Protein AF-A0A7S1LQF3-F1 (afdb_monomer_lite)

Secondary structure (DSSP, 8-state):
-BTTB---TTSPPGGGSHHHHHH-----S-HHHHHHHHHHHHHHHHTSSSPPPPP-EEE---SSHHHHHHHHHHHGGGSPTT-EEEE--TTHHHHHTS-SHHHHHHHHHTTSSEEEEEEETTTTEEEEEE---

Sequence (133 aa):
NHPLCPVCHDCAKAHETQLWRRHVVFFQGNSLRLAAGVARLVAELAAGPGPPGPVLVTLDAQHSFDATLLELHLYAPLASLGSYVVVQDARLDALYGRAGPLAAGARLLEDGRWLLEAEAGAPRHLYLRRLAE

InterPro domains:
  IPR007072 Rhamnosyl O-methyltransferase [PF04989] (16-94)
  IPR029063 S-adenosyl-L-methionine-dependent methyltransferase superfamily [G3DSA:3.40.50.150] (5-99)

pLDDT: mean 89.64, std 11.34, range [48.88, 97.94]

Structure (mmCIF, N/CA/C/O backbone):
data_AF-A0A7S1LQF3-F1
#
_entry.id   AF-A0A7S1LQF3-F1
#
loop_
_atom_site.group_PDB
_atom_site.id
_atom_site.type_symbol
_atom_site.label_atom_id
_atom_site.label_alt_id
_atom_site.label_comp_id
_atom_site.label_asym_id
_atom_site.label_entity_id
_atom_site.label_seq_id
_atom_site.pdbx_PDB_ins_code
_atom_site.Cartn_x
_atom_site.Cartn_y
_atom_site.Cartn_z
_atom_site.occupancy
_atom_site.B_iso_or_equiv
_atom_site.auth_seq_id
_atom_site.auth_comp_id
_atom_site.auth_asym_id
_atom_site.auth_atom_id
_atom_site.pdbx_PDB_model_num
ATOM 1 N N . ASN A 1 1 ? 9.452 -23.112 -11.842 1.00 48.91 1 ASN A N 1
ATOM 2 C CA . ASN A 1 1 ? 10.079 -23.891 -10.752 1.00 48.91 1 ASN A CA 1
ATOM 3 C C . ASN A 1 1 ? 11.278 -23.134 -10.221 1.00 48.91 1 ASN A C 1
ATOM 5 O O . ASN A 1 1 ? 12.268 -23.027 -10.931 1.00 48.91 1 ASN A O 1
ATOM 9 N N . HIS A 1 2 ? 11.157 -22.545 -9.031 1.00 48.88 2 HIS A N 1
ATOM 10 C CA . HIS A 1 2 ? 12.258 -21.839 -8.377 1.00 48.88 2 HIS A CA 1
ATOM 11 C C . HIS A 1 2 ? 13.147 -22.871 -7.655 1.00 48.88 2 HIS A C 1
ATOM 13 O O . HIS A 1 2 ? 12.603 -23.742 -6.980 1.00 48.88 2 HIS A O 1
ATOM 19 N N . PRO A 1 3 ? 14.484 -22.811 -7.754 1.00 57.06 3 PRO A N 1
ATOM 20 C CA . PRO A 1 3 ? 15.370 -23.827 -7.168 1.00 57.06 3 PRO A CA 1
ATOM 21 C C . PRO A 1 3 ? 15.325 -23.890 -5.630 1.00 57.06 3 PRO A C 1
ATOM 23 O O . PRO A 1 3 ? 15.672 -24.911 -5.052 1.00 57.06 3 PRO A O 1
ATOM 26 N N . LEU A 1 4 ? 14.864 -22.823 -4.967 1.00 61.91 4 LEU A N 1
ATOM 27 C CA . LEU A 1 4 ? 14.730 -22.747 -3.500 1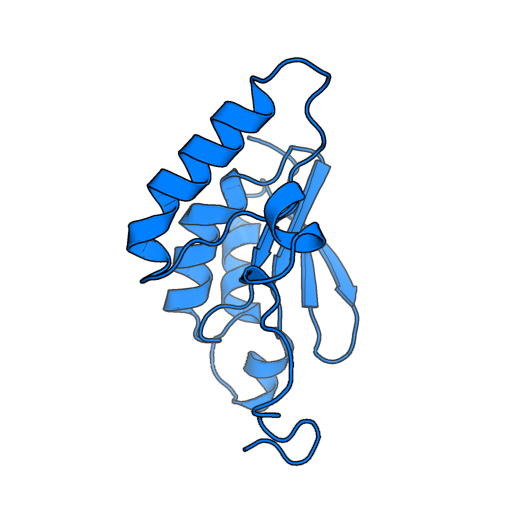.00 61.91 4 LEU A CA 1
ATOM 28 C C . LEU A 1 4 ? 13.392 -23.279 -2.960 1.00 61.91 4 LEU A C 1
ATOM 30 O O . LEU A 1 4 ? 13.262 -23.513 -1.765 1.00 61.91 4 LEU A O 1
ATOM 34 N N . CYS A 1 5 ? 12.395 -23.448 -3.827 1.00 57.69 5 CYS A N 1
ATOM 35 C CA . CYS A 1 5 ? 11.097 -24.009 -3.477 1.00 57.69 5 CYS A CA 1
ATOM 36 C C . CYS A 1 5 ? 10.524 -24.633 -4.755 1.00 57.69 5 CYS A C 1
ATOM 38 O O . CYS A 1 5 ? 9.896 -23.925 -5.557 1.00 57.69 5 CYS A O 1
ATOM 40 N N . PRO A 1 6 ? 10.794 -25.926 -5.027 1.00 62.16 6 PRO A N 1
ATOM 41 C CA . PRO A 1 6 ? 10.067 -26.614 -6.080 1.00 62.16 6 PRO A CA 1
ATOM 42 C C . PRO A 1 6 ? 8.580 -26.483 -5.751 1.00 62.16 6 PRO A C 1
ATOM 44 O O . PRO A 1 6 ? 8.207 -26.544 -4.580 1.00 62.16 6 PRO A O 1
ATOM 47 N N . VAL A 1 7 ? 7.737 -26.257 -6.764 1.00 62.25 7 VAL A N 1
ATOM 48 C CA . VAL A 1 7 ? 6.283 -26.300 -6.578 1.00 62.25 7 VAL A CA 1
ATOM 49 C C . VAL A 1 7 ? 5.976 -27.698 -6.059 1.00 62.25 7 VAL A C 1
ATOM 51 O O . VAL A 1 7 ? 5.963 -28.663 -6.819 1.00 62.25 7 VAL A O 1
ATOM 54 N N . CYS A 1 8 ? 5.856 -27.819 -4.744 1.00 64.50 8 CYS A N 1
ATOM 55 C CA . CYS A 1 8 ? 5.574 -29.078 -4.106 1.00 64.50 8 CYS A CA 1
ATOM 56 C C . CYS A 1 8 ? 4.105 -29.335 -4.392 1.00 64.50 8 CYS A C 1
ATOM 58 O O . CYS A 1 8 ? 3.237 -28.638 -3.868 1.00 64.50 8 CYS A O 1
ATOM 60 N N . HIS A 1 9 ? 3.845 -30.297 -5.271 1.00 67.31 9 HIS A N 1
ATOM 61 C CA . HIS A 1 9 ? 2.503 -30.803 -5.538 1.00 67.31 9 HIS A CA 1
ATOM 62 C C . HIS A 1 9 ? 1.757 -31.135 -4.229 1.00 67.31 9 HIS A C 1
ATOM 64 O O . HIS A 1 9 ? 0.546 -30.955 -4.149 1.00 67.31 9 HIS A O 1
ATOM 70 N N . ASP A 1 10 ? 2.502 -31.532 -3.193 1.00 69.19 10 ASP A N 1
ATOM 71 C CA . ASP A 1 10 ? 1.978 -31.984 -1.905 1.00 69.19 10 ASP A CA 1
ATOM 72 C C . ASP A 1 10 ? 1.917 -30.879 -0.833 1.00 69.19 10 ASP A C 1
ATOM 74 O O . ASP A 1 10 ? 1.466 -31.125 0.287 1.00 69.19 10 ASP A O 1
ATOM 78 N N . CYS A 1 11 ? 2.352 -29.649 -1.132 1.00 75.50 11 CYS A N 1
ATOM 79 C CA . CYS A 1 11 ? 2.184 -28.542 -0.194 1.00 75.50 11 CYS A CA 1
ATOM 80 C C . CYS A 1 11 ? 0.715 -28.114 -0.154 1.00 75.50 11 CYS A C 1
ATOM 82 O O . CYS A 1 11 ? 0.152 -27.687 -1.163 1.00 75.50 11 CYS A O 1
ATOM 84 N N . ALA A 1 12 ? 0.117 -28.138 1.039 1.00 80.31 12 ALA A N 1
ATOM 85 C CA . ALA A 1 12 ? -1.184 -27.523 1.260 1.00 80.31 12 ALA A CA 1
ATOM 86 C C . ALA A 1 12 ? -1.109 -26.029 0.919 1.00 80.31 12 ALA A C 1
ATOM 88 O O . ALA A 1 12 ? -0.255 -25.303 1.443 1.00 80.31 12 ALA A O 1
ATOM 89 N N . LYS A 1 13 ? -2.003 -25.543 0.052 1.00 82.12 13 LYS A N 1
ATOM 90 C CA . LYS A 1 13 ? -2.038 -24.112 -0.256 1.00 82.12 13 LYS A CA 1
ATOM 91 C C . LYS A 1 13 ? -2.543 -23.370 0.973 1.00 82.12 13 LYS A C 1
ATOM 93 O O . LYS A 1 13 ? -3.491 -23.809 1.619 1.00 82.12 13 LYS A O 1
ATOM 98 N N . ALA A 1 14 ? -1.962 -22.211 1.271 1.00 84.25 14 ALA A N 1
ATOM 99 C CA . ALA A 1 14 ? -2.326 -21.411 2.443 1.00 84.25 14 ALA A CA 1
ATOM 100 C C . ALA A 1 14 ? -3.855 -21.254 2.601 1.00 84.25 14 ALA A C 1
ATOM 102 O O . ALA A 1 14 ? -4.407 -21.612 3.640 1.00 84.25 14 ALA A O 1
ATOM 103 N N . HIS A 1 15 ? -4.555 -20.854 1.532 1.00 82.31 15 HIS A N 1
ATOM 104 C CA . HIS A 1 15 ? -6.014 -20.658 1.501 1.00 82.31 15 HIS A CA 1
ATOM 105 C C . HIS A 1 15 ? -6.860 -21.938 1.681 1.00 82.31 15 HIS A C 1
ATOM 107 O O . HIS A 1 15 ? -8.068 -21.869 1.931 1.00 82.31 15 HIS A O 1
ATOM 113 N N . GLU A 1 16 ? -6.256 -23.118 1.553 1.00 84.62 16 GLU A N 1
ATOM 114 C CA . GLU A 1 16 ? -6.916 -24.408 1.776 1.00 84.62 16 GLU A CA 1
ATOM 115 C C . GLU A 1 16 ? -6.897 -24.808 3.261 1.00 84.62 16 GLU A C 1
ATOM 117 O O . GLU A 1 16 ? -7.710 -25.626 3.687 1.00 84.62 16 GLU A O 1
ATOM 122 N N . THR A 1 17 ? -6.037 -24.190 4.078 1.00 87.69 17 THR A N 1
ATOM 123 C CA . THR A 1 17 ? -5.886 -24.528 5.500 1.00 87.69 17 THR A CA 1
ATOM 124 C C . THR A 1 17 ? -6.906 -23.814 6.395 1.00 87.69 17 THR A C 1
ATOM 126 O O . THR A 1 17 ? -7.282 -22.662 6.168 1.00 87.69 17 THR A O 1
ATOM 129 N N . GLN A 1 18 ? -7.334 -24.479 7.474 1.00 90.00 18 GLN A N 1
ATOM 130 C CA . GLN A 1 18 ? -8.297 -23.904 8.422 1.00 90.00 18 GLN A CA 1
ATOM 131 C C . GLN A 1 18 ? -7.742 -22.672 9.151 1.00 90.00 18 GLN A C 1
ATOM 133 O O . GLN A 1 18 ? -8.492 -21.732 9.401 1.00 90.00 18 GLN A O 1
ATOM 138 N N . LEU A 1 19 ? -6.446 -22.670 9.481 1.00 89.25 19 LEU A N 1
ATOM 139 C CA . LEU A 1 19 ? -5.806 -21.557 10.184 1.00 89.25 19 LEU A CA 1
ATOM 140 C C . LEU A 1 19 ? -5.895 -20.263 9.365 1.00 89.25 19 LEU A C 1
ATOM 142 O O . LEU A 1 19 ? -6.343 -19.243 9.878 1.00 89.25 19 LEU A O 1
ATOM 146 N N . TRP A 1 20 ? -5.549 -20.318 8.079 1.00 90.38 20 TRP A N 1
ATOM 147 C CA . TRP A 1 20 ? -5.621 -19.153 7.200 1.00 90.38 20 TRP A CA 1
ATOM 148 C C . TRP A 1 20 ? -7.056 -18.692 6.970 1.00 90.38 20 TRP A C 1
ATOM 150 O O . TRP A 1 20 ? -7.326 -17.504 7.075 1.00 90.38 20 TRP A O 1
ATOM 160 N N . ARG A 1 21 ? -8.002 -19.613 6.748 1.00 88.81 21 ARG A N 1
ATOM 161 C CA . ARG A 1 21 ? -9.420 -19.259 6.542 1.00 88.81 21 ARG A CA 1
ATOM 162 C C . ARG A 1 21 ? -10.050 -18.507 7.717 1.00 88.81 21 ARG A C 1
ATOM 164 O O . ARG A 1 21 ? -11.042 -17.818 7.518 1.00 88.81 21 ARG A O 1
ATOM 171 N N . ARG A 1 22 ? -9.507 -18.647 8.932 1.00 90.19 22 ARG A N 1
ATOM 172 C CA . ARG A 1 22 ? -9.982 -17.917 10.119 1.00 90.19 22 ARG A CA 1
ATOM 173 C C . ARG A 1 22 ? -9.485 -16.474 10.189 1.00 90.19 22 ARG A C 1
ATOM 175 O O . ARG A 1 22 ? -10.135 -15.664 10.838 1.00 90.19 22 ARG A O 1
ATOM 182 N N . HIS A 1 23 ? -8.346 -16.165 9.571 1.00 90.00 23 HIS A N 1
ATOM 183 C CA . HIS A 1 23 ? -7.638 -14.898 9.792 1.00 90.00 23 HIS A CA 1
ATOM 184 C C . HIS A 1 23 ? -7.304 -14.130 8.509 1.00 90.00 23 HIS A C 1
ATOM 186 O O . HIS A 1 23 ? -6.879 -12.983 8.589 1.00 90.00 23 HIS A O 1
ATOM 192 N N . VAL A 1 24 ? -7.477 -14.740 7.335 1.00 92.69 24 VAL A N 1
ATOM 193 C CA . VAL A 1 24 ? -7.043 -14.182 6.053 1.00 92.69 24 VAL A CA 1
ATOM 194 C C . VAL A 1 24 ? -8.159 -14.283 5.024 1.00 92.69 24 VAL A C 1
ATOM 196 O O . VAL A 1 24 ? -8.707 -15.357 4.772 1.00 92.69 24 VAL A O 1
ATOM 199 N N . VAL A 1 25 ? -8.448 -13.150 4.388 1.00 92.06 25 VAL A N 1
ATOM 200 C CA . VAL A 1 25 ? -9.340 -13.053 3.233 1.00 92.06 25 VAL A CA 1
ATOM 201 C C . VAL A 1 25 ? -8.491 -12.880 1.980 1.00 92.06 25 VAL A C 1
ATOM 203 O O . VAL A 1 25 ? -7.637 -11.999 1.914 1.00 92.06 25 VAL A O 1
ATOM 206 N N . PHE A 1 26 ? -8.728 -13.728 0.982 1.00 92.50 26 PHE A N 1
ATOM 207 C CA . PHE A 1 26 ? -8.036 -13.667 -0.301 1.00 92.50 26 PHE A CA 1
ATOM 208 C C . PHE A 1 26 ? -8.897 -12.931 -1.325 1.00 92.50 26 PHE A C 1
ATOM 210 O O . PHE A 1 26 ? -10.055 -13.287 -1.538 1.00 92.50 26 PHE A O 1
ATOM 217 N N . PHE A 1 27 ? -8.304 -11.955 -2.008 1.00 93.19 27 PHE A N 1
ATOM 218 C CA . PHE A 1 27 ? -8.890 -11.315 -3.181 1.00 93.19 27 PHE A CA 1
ATOM 219 C C . PHE A 1 27 ? -8.132 -11.790 -4.420 1.00 93.19 27 PHE A C 1
ATOM 221 O O . PHE A 1 27 ? -6.930 -11.564 -4.536 1.00 93.19 27 PHE A O 1
ATOM 228 N N . GLN A 1 28 ? -8.816 -12.473 -5.338 1.00 92.56 28 GLN A N 1
ATOM 229 C CA . GLN A 1 28 ? -8.198 -13.023 -6.545 1.00 92.56 28 GLN A CA 1
ATOM 230 C C . GLN A 1 28 ? -8.645 -12.241 -7.778 1.00 92.56 28 GLN A C 1
ATOM 232 O O . GLN A 1 28 ? -9.832 -12.185 -8.095 1.00 92.56 28 GLN A O 1
ATOM 237 N N . GLY A 1 29 ? -7.688 -11.648 -8.491 1.00 93.25 29 GLY A N 1
ATOM 238 C CA . GLY A 1 29 ? -7.960 -10.871 -9.696 1.00 93.25 29 GLY A CA 1
ATOM 239 C C . GLY A 1 29 ? -7.009 -9.693 -9.865 1.00 93.25 29 GLY A C 1
ATOM 240 O O . GLY A 1 29 ? -5.942 -9.636 -9.262 1.00 93.25 29 GLY A O 1
ATOM 241 N N . ASN A 1 30 ? -7.406 -8.747 -10.713 1.00 94.00 30 ASN A N 1
ATOM 242 C CA . ASN A 1 30 ? -6.650 -7.521 -10.931 1.00 94.00 30 ASN A CA 1
ATOM 243 C C . ASN A 1 30 ? -6.824 -6.574 -9.732 1.00 94.00 30 ASN A C 1
ATOM 245 O O . ASN A 1 30 ? -7.947 -6.170 -9.433 1.00 94.00 30 ASN A O 1
ATOM 249 N N . SER A 1 31 ? -5.711 -6.199 -9.103 1.00 94.38 31 SER A N 1
ATOM 250 C CA . SER A 1 31 ? -5.659 -5.337 -7.916 1.00 94.38 31 SER A CA 1
ATOM 251 C C . SER A 1 31 ? -6.500 -4.059 -8.059 1.00 94.38 31 SER A C 1
ATOM 253 O O . SER A 1 31 ? -7.317 -3.748 -7.198 1.00 94.38 31 SER A O 1
ATOM 255 N N . LEU A 1 32 ? -6.440 -3.382 -9.208 1.00 93.81 32 LEU A N 1
ATOM 256 C CA . LEU A 1 32 ? -7.182 -2.137 -9.442 1.00 93.81 32 LEU A CA 1
ATOM 257 C C . LEU A 1 32 ? -8.700 -2.334 -9.401 1.00 93.81 32 LEU A C 1
ATOM 259 O O . LEU A 1 32 ? -9.433 -1.490 -8.894 1.00 93.81 32 LEU A O 1
ATOM 263 N N . ARG A 1 33 ? -9.183 -3.467 -9.922 1.00 96.38 33 ARG A N 1
ATOM 264 C CA . ARG A 1 33 ? -10.615 -3.812 -9.905 1.00 96.38 33 ARG A CA 1
ATOM 265 C C . ARG A 1 33 ? -11.087 -4.288 -8.534 1.00 96.38 33 ARG A C 1
ATOM 267 O O . ARG A 1 33 ? -12.286 -4.278 -8.271 1.00 96.38 33 ARG A O 1
ATOM 274 N N . LEU A 1 34 ? -10.161 -4.722 -7.682 1.00 96.81 34 LEU A N 1
ATOM 275 C CA . LEU A 1 34 ? -10.445 -5.241 -6.348 1.00 96.81 34 LEU A CA 1
ATOM 276 C C . LEU A 1 34 ? -10.394 -4.155 -5.271 1.00 96.81 34 LEU A C 1
ATOM 278 O O . LEU A 1 34 ? -11.048 -4.317 -4.243 1.00 96.81 34 LEU A O 1
ATOM 282 N N . ALA A 1 35 ? -9.691 -3.045 -5.514 1.00 96.75 35 ALA A N 1
ATOM 283 C CA . ALA A 1 35 ? -9.437 -1.994 -4.530 1.00 96.75 35 ALA A CA 1
ATOM 284 C C . ALA A 1 35 ? -10.693 -1.510 -3.788 1.00 96.75 35 ALA A C 1
ATOM 286 O O . ALA A 1 35 ? -10.693 -1.443 -2.562 1.00 96.75 35 ALA A O 1
ATOM 287 N N . ALA A 1 36 ? -11.796 -1.255 -4.500 1.00 97.06 36 ALA A N 1
ATOM 288 C CA . ALA A 1 36 ? -13.051 -0.832 -3.872 1.00 97.06 36 ALA A CA 1
ATOM 289 C C . ALA A 1 36 ? -13.639 -1.904 -2.932 1.00 97.06 36 ALA A C 1
ATOM 291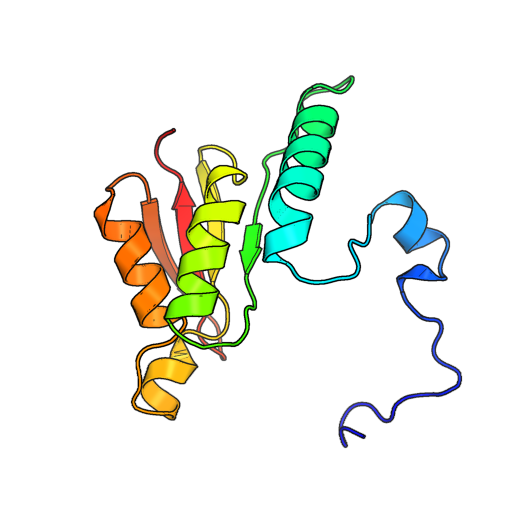 O O . ALA A 1 36 ? -14.157 -1.587 -1.862 1.00 97.06 36 ALA A O 1
ATOM 292 N N . GLY A 1 37 ? -13.539 -3.181 -3.312 1.00 97.69 37 GLY A N 1
ATOM 293 C CA . GLY A 1 37 ? -13.981 -4.302 -2.483 1.00 97.69 37 GLY A CA 1
ATOM 294 C C . GLY A 1 37 ? -13.111 -4.488 -1.239 1.00 97.69 37 GLY A C 1
ATOM 295 O O . GLY A 1 37 ? -13.645 -4.730 -0.158 1.00 97.69 37 GLY A O 1
ATOM 296 N N . VAL A 1 38 ? -11.793 -4.319 -1.382 1.00 97.12 38 VAL A N 1
ATOM 297 C CA . VAL A 1 38 ? -10.838 -4.344 -0.263 1.00 97.12 38 VAL A CA 1
ATOM 298 C C . VAL A 1 38 ? -11.124 -3.198 0.706 1.00 97.12 38 VAL A C 1
ATOM 300 O O . VAL A 1 38 ? -11.285 -3.440 1.898 1.00 97.12 38 VAL A O 1
ATOM 303 N N . ALA A 1 39 ? -11.260 -1.969 0.199 1.00 96.75 39 ALA A N 1
ATOM 304 C CA . ALA A 1 39 ? -11.551 -0.787 1.007 1.00 96.75 39 ALA A CA 1
ATOM 305 C C . ALA A 1 39 ? -12.851 -0.943 1.807 1.00 96.75 39 ALA A C 1
ATOM 307 O O . ALA A 1 39 ? -12.880 -0.654 3.003 1.00 96.75 39 ALA A O 1
ATOM 308 N N . ARG A 1 40 ? -13.908 -1.466 1.169 1.00 96.94 40 ARG A N 1
ATOM 309 C CA . ARG A 1 40 ? -15.179 -1.749 1.842 1.00 96.94 40 ARG A CA 1
ATOM 310 C C . ARG A 1 40 ? -15.007 -2.762 2.974 1.00 96.94 40 ARG A C 1
ATOM 312 O O . ARG A 1 40 ? -15.476 -2.498 4.073 1.00 96.94 40 ARG A O 1
ATOM 319 N N . LEU A 1 41 ? -14.316 -3.880 2.732 1.00 94.88 41 LEU A N 1
ATOM 320 C CA . LEU A 1 41 ? -14.093 -4.890 3.771 1.00 94.88 41 LEU A CA 1
ATOM 321 C C . LEU A 1 41 ? -13.286 -4.322 4.947 1.00 94.88 41 LEU A C 1
ATOM 323 O O . LEU A 1 41 ? -13.627 -4.571 6.098 1.00 94.88 41 LEU A O 1
ATOM 327 N N . VAL A 1 42 ? -12.233 -3.548 4.673 1.00 94.25 42 VAL A N 1
ATOM 328 C CA . VAL A 1 42 ? -11.432 -2.904 5.726 1.00 94.25 42 VAL A CA 1
ATOM 329 C C . VAL A 1 42 ? -12.296 -1.955 6.560 1.00 94.25 42 VAL A C 1
ATOM 331 O O . VAL A 1 42 ? -12.222 -1.993 7.786 1.00 94.25 42 VAL A O 1
ATOM 334 N N . ALA A 1 43 ? -13.156 -1.157 5.921 1.00 92.75 43 ALA A N 1
ATOM 335 C CA . ALA A 1 43 ? -14.081 -0.267 6.619 1.00 92.75 43 ALA A CA 1
ATOM 336 C C . ALA A 1 43 ? -15.114 -1.033 7.466 1.00 92.75 43 ALA A C 1
ATOM 338 O O . ALA A 1 43 ? -15.357 -0.665 8.613 1.00 92.75 43 ALA A O 1
ATOM 339 N N . GLU A 1 44 ? -15.688 -2.118 6.938 1.00 93.12 44 GLU A N 1
ATOM 340 C CA . GLU A 1 44 ? -16.617 -2.990 7.673 1.00 93.12 44 GLU A CA 1
ATOM 341 C C . GLU A 1 44 ? -15.950 -3.616 8.906 1.00 93.12 44 GLU A C 1
ATOM 343 O O . GLU A 1 44 ? -16.534 -3.620 9.989 1.00 93.12 44 GLU A O 1
ATOM 348 N N . LEU A 1 45 ? -14.709 -4.098 8.768 1.00 90.38 45 LEU A N 1
ATOM 349 C CA . LEU A 1 45 ? -13.938 -4.658 9.880 1.00 90.38 45 LEU A CA 1
ATOM 350 C C . LEU A 1 45 ? -13.587 -3.595 10.927 1.00 90.38 45 LEU A C 1
ATOM 352 O O . LEU A 1 45 ? -13.657 -3.876 12.122 1.00 90.38 45 LEU A O 1
ATOM 356 N N . ALA A 1 46 ? -13.256 -2.374 10.498 1.00 88.50 46 ALA A N 1
ATOM 357 C CA . ALA A 1 46 ? -12.983 -1.258 11.399 1.00 88.50 46 ALA A CA 1
ATOM 358 C C . ALA A 1 46 ? -14.237 -0.769 12.153 1.00 88.50 46 ALA A C 1
ATOM 360 O O . ALA A 1 46 ? -14.120 -0.249 13.260 1.00 88.50 46 ALA A O 1
ATOM 361 N N . ALA A 1 47 ? -15.429 -0.948 11.575 1.00 88.56 47 ALA A N 1
ATOM 362 C CA . ALA A 1 47 ? -16.714 -0.619 12.196 1.00 88.56 47 ALA A CA 1
ATOM 363 C C . ALA A 1 47 ? -17.308 -1.764 13.044 1.00 88.56 47 ALA A C 1
ATOM 365 O O . ALA A 1 47 ? -18.368 -1.597 13.652 1.00 88.56 47 ALA A O 1
ATOM 366 N N . GLY A 1 48 ? -16.666 -2.936 13.053 1.00 86.69 48 GLY A N 1
ATOM 367 C CA . GLY A 1 48 ? -17.133 -4.120 13.767 1.00 86.69 48 GLY A CA 1
ATOM 368 C C . GLY A 1 48 ? -17.090 -3.987 15.299 1.00 86.69 48 GLY A C 1
ATOM 369 O O . GLY A 1 48 ? -16.543 -3.030 15.846 1.00 86.69 48 GLY A O 1
ATOM 370 N N . PRO A 1 49 ? -17.667 -4.958 16.029 1.00 78.69 49 PRO A N 1
ATOM 371 C CA . PRO A 1 49 ? -17.664 -4.951 17.486 1.00 78.69 49 PRO A CA 1
ATOM 372 C C . PRO A 1 49 ? -16.246 -5.151 18.044 1.00 78.69 49 PRO A C 1
ATOM 374 O O . PRO A 1 49 ? -15.640 -6.207 17.871 1.00 78.69 49 PRO A O 1
ATOM 377 N N . GLY A 1 50 ? -15.744 -4.140 18.753 1.00 79.38 50 GLY A N 1
ATOM 378 C CA . GLY A 1 50 ? -14.419 -4.117 19.376 1.00 79.38 50 GLY A CA 1
ATOM 379 C C . GLY A 1 50 ? -13.639 -2.852 19.004 1.00 79.38 50 GLY A C 1
ATOM 380 O O . GLY A 1 50 ? -14.054 -2.115 18.113 1.00 79.38 50 GLY A O 1
ATOM 381 N N . PRO A 1 51 ? -12.525 -2.549 19.688 1.00 72.00 51 PRO A N 1
ATOM 382 C CA . PRO A 1 51 ? -11.649 -1.470 19.256 1.00 72.00 51 PRO A CA 1
ATOM 383 C C . PRO A 1 51 ? -10.989 -1.863 17.922 1.00 72.00 51 PRO A C 1
ATOM 385 O O . PRO A 1 51 ? -10.370 -2.931 17.858 1.00 72.00 51 PRO A O 1
ATOM 388 N N . PRO A 1 52 ? -11.092 -1.042 16.862 1.00 79.00 52 PRO A N 1
ATOM 389 C CA . PRO A 1 52 ? -10.406 -1.333 15.613 1.00 79.00 52 PRO A CA 1
ATOM 390 C C . PRO A 1 52 ? -8.894 -1.330 15.843 1.00 79.00 52 PRO A C 1
ATOM 392 O O . PRO A 1 52 ? -8.333 -0.391 16.410 1.00 79.00 52 PRO A O 1
ATOM 395 N N . GLY A 1 53 ? -8.229 -2.400 15.408 1.00 85.44 53 GLY A N 1
ATOM 396 C CA . GLY A 1 53 ? -6.773 -2.424 15.333 1.00 85.44 53 GLY A CA 1
ATOM 397 C C . GLY A 1 53 ? -6.268 -1.483 14.232 1.00 85.44 53 GLY A C 1
ATOM 398 O O . GLY A 1 53 ? -7.000 -1.213 13.276 1.00 85.44 53 GLY A O 1
ATOM 399 N N . PRO A 1 54 ? -5.023 -0.986 14.329 1.00 93.06 54 PRO A N 1
ATOM 400 C CA . PRO A 1 54 ? -4.440 -0.181 13.266 1.00 93.06 54 PRO A CA 1
ATOM 401 C C . PRO A 1 54 ? -4.301 -1.005 11.980 1.00 93.06 54 PRO A C 1
ATOM 403 O O . PRO A 1 54 ? -3.917 -2.175 12.009 1.00 93.06 54 PRO A O 1
ATOM 406 N N . VAL A 1 55 ? -4.569 -0.374 10.841 1.00 95.88 55 VAL A N 1
ATOM 407 C CA . VAL A 1 55 ? -4.370 -0.962 9.516 1.00 95.88 55 VAL A CA 1
ATOM 408 C C . VAL A 1 55 ? -2.967 -0.623 9.035 1.00 95.88 55 VAL A C 1
ATOM 410 O O . VAL A 1 55 ? -2.593 0.550 8.970 1.00 95.88 55 VAL A O 1
ATOM 413 N N . LEU A 1 56 ? -2.192 -1.648 8.687 1.00 96.62 56 LEU A N 1
ATOM 414 C CA . LEU A 1 56 ? -0.925 -1.535 7.967 1.00 96.62 56 LEU A CA 1
ATOM 415 C C . LEU A 1 56 ? -1.118 -2.052 6.543 1.00 96.62 56 LEU A C 1
ATOM 417 O O . LEU A 1 56 ? -1.773 -3.072 6.333 1.00 96.62 56 LEU A O 1
ATOM 421 N N . VAL A 1 57 ? -0.513 -1.370 5.576 1.00 97.62 57 VAL A N 1
ATOM 422 C CA . VAL A 1 57 ? -0.523 -1.776 4.168 1.00 97.62 57 VAL A CA 1
ATOM 423 C C . VAL A 1 57 ? 0.890 -2.164 3.766 1.00 97.62 57 VAL A C 1
ATOM 425 O O . VAL A 1 57 ? 1.832 -1.421 4.010 1.00 97.62 57 VAL A O 1
ATOM 428 N N . THR A 1 58 ? 1.047 -3.320 3.131 1.00 97.00 58 THR A N 1
ATOM 429 C CA . THR A 1 58 ? 2.291 -3.719 2.463 1.00 97.00 58 THR A CA 1
ATOM 430 C C . THR A 1 58 ? 2.017 -3.840 0.973 1.00 97.00 58 THR A C 1
ATOM 432 O O . THR A 1 58 ? 1.010 -4.430 0.586 1.00 97.00 58 THR A O 1
ATOM 435 N N . LEU A 1 59 ? 2.890 -3.275 0.145 1.00 96.44 59 LEU A N 1
ATOM 436 C CA . LEU A 1 59 ? 2.668 -3.146 -1.289 1.00 96.44 59 LEU A CA 1
ATOM 437 C C . LEU A 1 59 ? 3.874 -3.683 -2.057 1.00 96.44 59 LEU A C 1
ATOM 439 O O . LEU A 1 59 ? 4.961 -3.105 -2.024 1.00 96.44 59 LEU A O 1
ATOM 443 N N . ASP A 1 60 ? 3.640 -4.801 -2.737 1.00 95.31 60 ASP A N 1
ATOM 444 C CA . ASP A 1 60 ? 4.591 -5.519 -3.587 1.00 95.31 60 ASP A CA 1
ATOM 445 C C . ASP A 1 60 ? 4.011 -5.621 -5.007 1.00 95.31 60 ASP A C 1
ATOM 447 O O . ASP A 1 60 ? 3.568 -6.670 -5.475 1.00 95.31 60 ASP A O 1
ATOM 451 N N . ALA A 1 61 ? 3.869 -4.454 -5.639 1.00 91.19 61 ALA A N 1
ATOM 452 C CA . ALA A 1 61 ? 3.258 -4.309 -6.958 1.00 91.19 61 ALA A CA 1
ATOM 453 C C . ALA A 1 61 ? 4.168 -4.862 -8.074 1.00 91.19 61 ALA A C 1
ATOM 455 O O . ALA A 1 61 ? 5.221 -5.437 -7.836 1.00 91.19 61 ALA A O 1
ATOM 456 N N . GLN A 1 62 ? 3.824 -4.598 -9.338 1.00 90.94 62 GLN A N 1
ATOM 457 C CA . GLN A 1 62 ? 4.586 -5.036 -10.523 1.00 90.94 62 GLN A CA 1
ATOM 458 C C . GLN A 1 62 ? 5.984 -4.379 -10.688 1.00 90.94 62 GLN A C 1
ATOM 460 O O . GLN A 1 62 ? 6.553 -4.390 -11.780 1.00 90.94 62 GLN A O 1
ATOM 465 N N . HIS A 1 63 ? 6.518 -3.738 -9.642 1.00 93.44 63 HIS A N 1
ATOM 466 C CA . HIS A 1 63 ? 7.819 -3.047 -9.607 1.00 93.44 63 HIS A CA 1
ATOM 467 C C . HIS A 1 63 ? 8.057 -2.028 -10.735 1.00 93.44 63 HIS A C 1
ATOM 469 O O . HIS A 1 63 ? 9.194 -1.730 -11.104 1.00 93.44 63 HIS A O 1
ATOM 475 N N . SER A 1 64 ? 6.980 -1.480 -11.294 1.00 95.62 64 SER A N 1
ATOM 476 C CA . SER A 1 64 ? 7.003 -0.379 -12.258 1.00 95.62 64 SER A CA 1
ATOM 477 C C . SER A 1 64 ? 6.401 0.859 -11.621 1.00 95.62 64 SER A C 1
ATOM 479 O O . SER A 1 64 ? 5.379 0.736 -10.944 1.00 95.62 64 SER A O 1
ATOM 481 N N . PHE A 1 65 ? 6.962 2.031 -11.915 1.00 97.62 65 PHE A N 1
ATOM 482 C CA . PHE A 1 65 ? 6.507 3.303 -11.360 1.00 97.62 65 PHE A CA 1
ATOM 483 C C . PHE A 1 65 ? 4.983 3.493 -11.433 1.00 97.62 65 PHE A C 1
ATOM 485 O O . PHE A 1 65 ? 4.355 3.670 -10.394 1.00 97.62 65 PHE A O 1
ATOM 492 N N . ASP A 1 66 ? 4.380 3.375 -12.622 1.00 96.94 66 ASP A N 1
ATOM 493 C CA . ASP A 1 66 ? 2.948 3.650 -12.813 1.00 96.94 66 ASP A CA 1
ATOM 494 C C . ASP A 1 66 ? 2.052 2.692 -12.020 1.00 96.94 66 ASP A C 1
ATOM 496 O O . ASP A 1 66 ? 1.108 3.121 -11.359 1.00 96.94 66 ASP A O 1
ATOM 500 N N . ALA A 1 67 ? 2.360 1.390 -12.048 1.00 94.94 67 ALA A N 1
ATOM 501 C CA . ALA A 1 67 ? 1.583 0.393 -11.316 1.00 94.94 67 ALA A CA 1
ATOM 502 C C . ALA A 1 67 ? 1.710 0.579 -9.798 1.00 94.94 67 ALA A C 1
ATOM 504 O O . ALA A 1 67 ? 0.699 0.572 -9.100 1.00 94.94 67 ALA A O 1
ATOM 505 N N . THR A 1 68 ? 2.932 0.791 -9.292 1.00 97.00 68 THR A N 1
ATOM 506 C CA . THR A 1 68 ? 3.157 1.034 -7.863 1.00 97.00 68 THR A CA 1
ATOM 507 C C . THR A 1 68 ? 2.459 2.313 -7.419 1.00 97.00 68 THR A C 1
ATOM 509 O O . THR A 1 68 ? 1.769 2.308 -6.405 1.00 97.00 68 THR A O 1
ATOM 512 N N . LEU A 1 69 ? 2.585 3.398 -8.185 1.00 97.31 69 LEU A N 1
ATOM 513 C CA . LEU A 1 69 ? 1.950 4.669 -7.859 1.00 97.31 69 LEU A CA 1
ATOM 514 C C . LEU A 1 69 ? 0.425 4.548 -7.859 1.00 97.31 69 LEU A C 1
ATOM 516 O O . LEU A 1 69 ? -0.232 5.076 -6.964 1.00 97.31 69 LEU A O 1
ATOM 520 N N . LEU A 1 70 ? -0.151 3.842 -8.830 1.00 96.81 70 LEU A N 1
ATOM 521 C CA . LEU A 1 70 ? -1.591 3.635 -8.894 1.00 96.81 70 LEU A CA 1
ATOM 522 C C . LEU A 1 70 ? -2.104 2.817 -7.700 1.00 96.81 70 LEU A C 1
ATOM 524 O O . LEU A 1 70 ? -3.106 3.190 -7.095 1.00 96.81 70 LEU A O 1
ATOM 528 N N . GLU A 1 71 ? -1.411 1.744 -7.318 1.00 97.38 71 GLU A N 1
ATOM 529 C CA . GLU A 1 71 ? -1.775 0.983 -6.119 1.00 97.38 71 GLU A CA 1
ATOM 530 C C . GLU A 1 71 ? -1.591 1.800 -4.834 1.00 97.38 71 GLU A C 1
ATOM 532 O O . GLU A 1 71 ? -2.436 1.717 -3.944 1.00 97.38 71 GLU A O 1
ATOM 537 N N . LEU A 1 72 ? -0.561 2.648 -4.741 1.00 97.31 72 LEU A N 1
ATOM 538 C CA . LEU A 1 72 ? -0.400 3.564 -3.609 1.00 97.31 72 LEU A CA 1
ATOM 539 C C . LEU A 1 72 ? -1.612 4.491 -3.464 1.00 97.31 72 LEU A C 1
ATOM 541 O O . LEU A 1 72 ? -2.142 4.608 -2.364 1.00 97.31 72 LEU A O 1
ATOM 545 N N . HIS A 1 73 ? -2.119 5.075 -4.552 1.00 96.56 73 HIS A N 1
ATOM 546 C CA . HIS A 1 73 ? -3.324 5.914 -4.492 1.00 96.56 73 HIS A CA 1
ATOM 547 C C . HIS A 1 73 ? -4.564 5.151 -4.005 1.00 96.56 73 HIS A C 1
ATOM 549 O O . HIS A 1 73 ? -5.428 5.735 -3.355 1.00 96.56 73 HIS A O 1
ATOM 555 N N . LEU A 1 74 ? -4.663 3.859 -4.320 1.00 97.25 74 LEU A N 1
ATOM 556 C CA . LEU A 1 74 ? -5.821 3.036 -3.974 1.00 97.25 74 LEU A CA 1
ATOM 557 C C . LEU A 1 74 ? -5.758 2.488 -2.544 1.00 97.25 74 LEU A C 1
ATOM 559 O O . LEU A 1 74 ? -6.778 2.451 -1.859 1.00 97.25 74 LEU A O 1
ATOM 563 N N . TYR A 1 75 ? -4.579 2.055 -2.097 1.00 97.94 75 TYR A N 1
ATOM 564 C CA . TYR A 1 75 ? -4.429 1.300 -0.853 1.00 97.94 75 TYR A CA 1
ATOM 565 C C . TYR A 1 75 ? -3.777 2.088 0.277 1.00 97.94 75 TYR A C 1
ATOM 567 O O . TYR A 1 75 ? -4.113 1.833 1.431 1.00 97.94 75 TYR A O 1
ATOM 575 N N . ALA A 1 76 ? -2.901 3.061 0.001 1.00 97.19 76 ALA A N 1
ATOM 576 C CA . ALA A 1 76 ? -2.287 3.867 1.060 1.00 97.19 76 ALA A CA 1
ATOM 577 C C . ALA A 1 76 ? -3.326 4.549 1.975 1.00 97.19 76 ALA A C 1
ATOM 579 O O . ALA A 1 76 ? -3.154 4.486 3.194 1.00 97.19 76 ALA A O 1
ATOM 580 N N . PRO A 1 77 ? -4.452 5.094 1.463 1.00 96.00 77 PRO A N 1
ATOM 581 C CA . PRO A 1 77 ? -5.487 5.687 2.314 1.00 96.00 77 PRO A CA 1
ATOM 582 C C . PRO A 1 77 ? -6.158 4.715 3.295 1.00 96.00 77 PRO A C 1
ATOM 584 O O . PRO A 1 77 ? -6.858 5.169 4.199 1.00 96.00 77 PRO A O 1
ATOM 587 N N . LEU A 1 78 ? -5.968 3.400 3.143 1.00 96.38 78 LEU A N 1
ATOM 588 C CA . LEU A 1 78 ? -6.486 2.406 4.085 1.00 96.38 78 LEU A CA 1
ATOM 589 C C . LEU A 1 78 ? -5.630 2.300 5.351 1.00 96.38 78 LEU A C 1
ATOM 591 O O . LEU A 1 78 ? -6.143 1.870 6.379 1.00 96.38 78 LEU A O 1
ATOM 595 N N . ALA A 1 79 ? -4.349 2.682 5.300 1.00 96.75 79 ALA A N 1
ATOM 596 C CA . ALA A 1 79 ? -3.481 2.644 6.473 1.00 96.75 79 ALA A CA 1
ATOM 597 C C . ALA A 1 79 ? -3.974 3.641 7.529 1.00 96.75 79 ALA A C 1
ATOM 599 O O . ALA A 1 79 ? -4.251 4.799 7.218 1.00 96.75 79 ALA A O 1
ATOM 600 N N . SER A 1 80 ? -4.077 3.218 8.786 1.00 95.88 80 SER A N 1
ATOM 601 C CA . SER A 1 80 ? -4.539 4.100 9.863 1.00 95.88 80 SER A CA 1
ATOM 602 C C . SER A 1 80 ? -3.556 5.247 10.123 1.00 95.88 80 SER A C 1
ATOM 604 O O . SER A 1 80 ? -2.361 5.131 9.851 1.00 95.88 80 SER A O 1
ATOM 606 N N . LEU A 1 81 ? -4.040 6.350 10.701 1.00 95.44 81 LEU A N 1
ATOM 607 C CA . LEU A 1 81 ? -3.170 7.419 11.202 1.00 95.44 81 LEU A CA 1
ATOM 608 C C . LEU A 1 81 ? -2.134 6.854 12.180 1.00 95.44 81 LEU A C 1
ATOM 610 O O . LEU A 1 81 ? -2.457 6.036 13.040 1.00 95.44 81 LEU A O 1
ATOM 614 N N . GLY A 1 82 ? -0.878 7.268 12.024 1.00 95.81 82 GLY A N 1
ATOM 615 C CA . GLY A 1 82 ? 0.256 6.747 12.786 1.00 95.81 82 GLY A CA 1
ATOM 616 C C . GLY A 1 82 ? 0.745 5.356 12.364 1.00 95.81 82 GLY A C 1
ATOM 617 O O . GLY A 1 82 ? 1.801 4.942 12.837 1.00 95.81 82 GLY A O 1
ATOM 618 N N . SER A 1 83 ? 0.031 4.660 11.476 1.00 96.38 83 SER A N 1
ATOM 619 C CA . SER A 1 83 ? 0.437 3.375 10.898 1.00 96.38 83 SER A CA 1
ATOM 620 C C . SER A 1 83 ? 1.221 3.574 9.595 1.00 96.38 83 SER A C 1
ATOM 622 O O . SER A 1 83 ? 1.517 4.703 9.198 1.00 96.38 83 SER A O 1
ATOM 624 N N . TYR A 1 84 ? 1.570 2.474 8.927 1.00 96.81 84 TYR A N 1
ATOM 625 C CA . TYR A 1 84 ? 2.509 2.461 7.810 1.00 96.81 84 TYR A CA 1
ATOM 626 C C . TYR A 1 84 ? 1.904 1.939 6.513 1.00 96.81 84 TYR A C 1
ATOM 628 O O . TYR A 1 84 ? 1.092 1.009 6.499 1.00 96.81 84 TYR A O 1
ATOM 636 N N . VAL A 1 85 ? 2.421 2.489 5.420 1.00 97.50 85 VAL A N 1
ATOM 637 C CA . VAL A 1 85 ? 2.491 1.827 4.123 1.00 97.50 85 VAL A CA 1
ATOM 638 C C . VAL A 1 85 ? 3.936 1.384 3.917 1.00 97.50 85 VAL A C 1
ATOM 640 O O . VAL A 1 85 ? 4.856 2.200 3.965 1.00 97.50 85 VAL A O 1
ATOM 643 N N . VAL A 1 86 ? 4.141 0.088 3.703 1.00 97.31 86 VAL A N 1
ATOM 644 C CA . VAL A 1 86 ? 5.447 -0.498 3.400 1.00 97.31 86 VAL A CA 1
ATOM 645 C C . VAL A 1 86 ? 5.529 -0.749 1.901 1.00 97.31 86 VAL A C 1
ATOM 647 O O . VAL A 1 86 ? 4.807 -1.595 1.377 1.00 97.31 86 VAL A O 1
ATOM 650 N N . VAL A 1 87 ? 6.402 -0.019 1.208 1.00 97.06 87 VAL A N 1
ATOM 651 C CA . VAL A 1 87 ? 6.654 -0.213 -0.228 1.00 97.06 87 VAL A CA 1
ATOM 652 C C . VAL A 1 87 ? 7.836 -1.154 -0.392 1.00 97.06 87 VAL A C 1
ATOM 654 O O . VAL A 1 87 ? 8.946 -0.842 0.0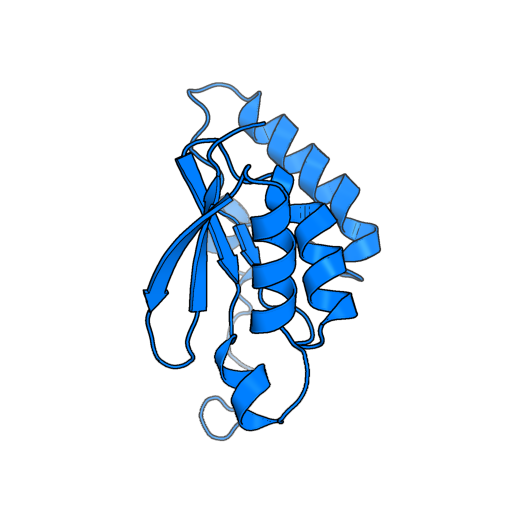52 1.00 97.06 87 VAL A O 1
ATOM 657 N N . GLN A 1 88 ? 7.601 -2.311 -1.005 1.00 96.00 88 GLN A N 1
ATOM 658 C CA . GLN A 1 88 ? 8.639 -3.318 -1.178 1.00 96.00 88 GLN A CA 1
ATOM 659 C C . GLN A 1 88 ? 9.561 -3.006 -2.362 1.00 96.00 88 GLN A C 1
ATOM 661 O O . GLN A 1 88 ? 9.242 -2.205 -3.240 1.00 96.00 88 GLN A O 1
ATOM 666 N N . ASP A 1 89 ? 10.741 -3.628 -2.345 1.00 94.31 89 ASP A N 1
ATOM 667 C CA . ASP A 1 89 ? 11.670 -3.662 -3.475 1.00 94.31 89 ASP A CA 1
ATOM 668 C C . ASP A 1 89 ? 12.118 -2.310 -4.064 1.00 94.31 89 ASP A C 1
ATOM 670 O O . ASP A 1 89 ? 12.497 -2.206 -5.230 1.00 94.31 89 ASP A O 1
ATOM 674 N N . ALA A 1 90 ? 12.215 -1.272 -3.232 1.00 93.81 90 ALA A N 1
ATOM 675 C CA . ALA A 1 90 ? 12.680 0.061 -3.627 1.00 93.81 90 ALA A CA 1
ATOM 676 C C . ALA A 1 90 ? 14.102 0.071 -4.225 1.00 93.81 90 ALA A C 1
ATOM 678 O O . ALA A 1 90 ? 14.458 0.939 -5.018 1.00 93.81 90 ALA A O 1
ATOM 679 N N . ARG A 1 91 ? 14.940 -0.922 -3.902 1.00 92.81 91 ARG A N 1
ATOM 680 C CA . ARG A 1 91 ? 16.271 -1.063 -4.520 1.00 92.81 91 ARG A CA 1
ATOM 681 C C . ARG A 1 91 ? 16.205 -1.340 -6.030 1.00 92.81 91 ARG A C 1
ATOM 683 O O . ARG A 1 91 ? 17.195 -1.093 -6.721 1.00 92.81 91 ARG A O 1
ATOM 690 N N . LEU A 1 92 ? 15.092 -1.872 -6.541 1.00 93.56 92 LEU A N 1
ATOM 691 C CA . LEU A 1 92 ? 14.976 -2.262 -7.946 1.00 93.56 92 LEU A CA 1
ATOM 692 C C . LEU A 1 92 ? 15.094 -1.075 -8.904 1.00 93.56 92 LEU A C 1
ATOM 694 O O . LEU A 1 92 ? 15.612 -1.264 -10.003 1.00 93.56 92 LEU A O 1
ATOM 698 N N . ASP A 1 93 ? 14.725 0.138 -8.482 1.00 94.88 93 ASP A N 1
ATOM 699 C CA . ASP A 1 93 ? 14.934 1.350 -9.279 1.00 94.88 93 ASP A CA 1
ATOM 700 C C . ASP A 1 93 ? 16.410 1.513 -9.659 1.00 94.88 93 ASP A C 1
ATOM 702 O O . ASP A 1 93 ? 16.757 1.664 -10.831 1.00 94.88 93 ASP A O 1
ATOM 706 N N . ALA A 1 94 ? 17.296 1.413 -8.664 1.00 93.06 94 ALA A N 1
ATOM 707 C CA . ALA A 1 94 ? 18.736 1.517 -8.863 1.00 93.06 94 ALA A CA 1
ATOM 708 C C . ALA A 1 94 ? 19.306 0.297 -9.600 1.00 93.06 94 ALA A C 1
ATOM 710 O O . ALA A 1 94 ? 20.191 0.450 -10.438 1.00 93.06 94 ALA A O 1
ATOM 711 N N . LEU A 1 95 ? 18.802 -0.909 -9.309 1.00 93.50 95 LEU A N 1
ATOM 712 C CA . LEU A 1 95 ? 19.270 -2.138 -9.956 1.00 93.50 95 LEU A CA 1
ATOM 713 C C . LEU A 1 95 ? 18.979 -2.148 -11.463 1.00 93.50 95 LEU A C 1
ATOM 715 O O . LEU A 1 95 ? 19.808 -2.614 -12.241 1.00 93.50 95 LEU A O 1
ATOM 719 N N . TYR A 1 96 ? 17.812 -1.644 -11.868 1.00 93.31 96 TYR A N 1
ATOM 720 C CA . TYR A 1 96 ? 17.382 -1.613 -13.266 1.00 93.31 96 TYR A CA 1
ATOM 721 C C . TYR A 1 96 ? 17.595 -0.260 -13.952 1.00 93.31 96 TYR A C 1
ATOM 723 O O . TYR A 1 96 ? 17.329 -0.148 -15.147 1.00 93.31 96 TYR A O 1
ATOM 731 N N . GLY A 1 97 ? 18.050 0.763 -13.225 1.00 95.75 97 GLY A N 1
ATOM 732 C CA . GLY A 1 97 ? 18.279 2.104 -13.766 1.00 95.75 97 GLY A CA 1
ATOM 733 C C . GLY A 1 97 ? 17.011 2.773 -14.306 1.00 95.75 97 GLY A C 1
ATOM 734 O O . GLY A 1 97 ? 17.078 3.488 -15.303 1.00 95.75 97 GLY A O 1
ATOM 735 N N . ARG A 1 98 ? 15.848 2.519 -13.694 1.00 95.88 98 ARG A N 1
ATOM 736 C CA . ARG A 1 98 ? 14.548 3.066 -14.125 1.00 95.88 98 ARG A CA 1
ATOM 737 C C . ARG A 1 98 ? 13.656 3.393 -12.933 1.00 95.88 98 ARG A C 1
ATOM 739 O O . ARG A 1 98 ? 13.807 2.796 -11.876 1.00 95.88 98 ARG A O 1
ATOM 746 N N . ALA A 1 99 ? 12.690 4.286 -13.127 1.00 97.19 99 ALA A N 1
ATOM 747 C CA . ALA A 1 99 ? 11.691 4.582 -12.104 1.00 97.19 99 ALA A CA 1
ATOM 748 C C . ALA A 1 99 ? 10.819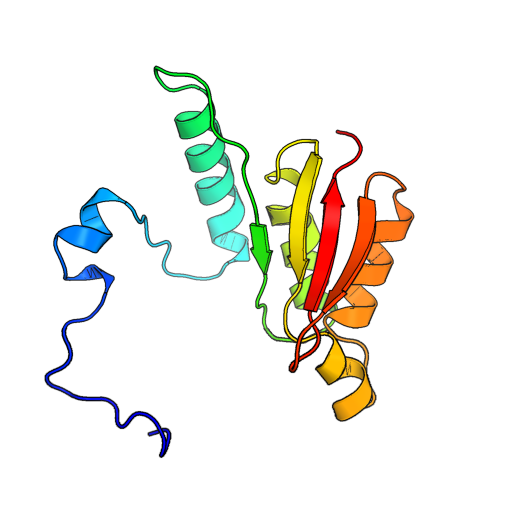 3.347 -11.796 1.00 97.19 99 ALA A C 1
ATOM 750 O O . ALA A 1 99 ? 10.297 2.685 -12.700 1.00 97.19 99 ALA A O 1
ATOM 751 N N . GLY A 1 100 ? 10.646 3.066 -10.510 1.00 96.94 100 GLY A N 1
ATOM 752 C CA . GLY A 1 100 ? 9.963 1.903 -9.958 1.00 96.94 100 GLY A CA 1
ATOM 753 C C . GLY A 1 100 ? 9.369 2.221 -8.579 1.00 96.94 100 GLY A C 1
ATOM 754 O O . GLY A 1 100 ? 8.839 3.324 -8.387 1.00 96.94 100 GLY A O 1
ATOM 755 N N . PRO A 1 101 ? 9.410 1.276 -7.620 1.00 96.94 101 PRO A N 1
ATOM 756 C CA . PRO A 1 101 ? 8.849 1.484 -6.292 1.00 96.94 101 PRO A CA 1
ATOM 757 C C . PRO A 1 101 ? 9.460 2.642 -5.497 1.00 96.94 101 PRO A C 1
ATOM 759 O O . PRO A 1 101 ? 8.722 3.321 -4.781 1.00 96.94 101 PRO A O 1
ATOM 762 N N . LEU A 1 102 ? 10.767 2.913 -5.631 1.00 95.88 102 LEU A N 1
ATOM 763 C CA . LEU A 1 102 ? 11.397 4.030 -4.914 1.00 95.88 102 LEU A CA 1
ATOM 764 C C . LEU A 1 102 ? 10.837 5.370 -5.394 1.00 95.88 102 LEU A C 1
ATOM 766 O O . LEU A 1 102 ? 10.389 6.183 -4.586 1.00 95.88 102 LEU A O 1
ATOM 770 N N . ALA A 1 103 ? 10.818 5.576 -6.712 1.00 97.19 103 ALA A N 1
ATOM 771 C CA . ALA A 1 103 ? 10.268 6.786 -7.310 1.00 97.19 103 ALA A CA 1
ATOM 772 C C . ALA A 1 103 ? 8.772 6.958 -6.995 1.00 97.19 103 ALA A C 1
ATOM 774 O O . ALA A 1 103 ? 8.336 8.065 -6.683 1.00 97.19 103 ALA A O 1
ATOM 775 N N . ALA A 1 104 ? 7.981 5.880 -7.025 1.00 97.56 104 ALA A N 1
ATOM 776 C CA . ALA A 1 104 ? 6.558 5.939 -6.689 1.00 97.56 104 ALA A CA 1
ATOM 777 C C . ALA A 1 104 ? 6.322 6.304 -5.212 1.00 97.56 104 ALA A C 1
ATOM 779 O O . ALA A 1 104 ? 5.478 7.150 -4.917 1.00 97.56 104 ALA A O 1
ATOM 780 N N . GLY A 1 105 ? 7.101 5.727 -4.289 1.00 96.19 105 GLY A N 1
ATOM 781 C CA . GLY A 1 105 ? 7.061 6.092 -2.872 1.00 96.19 105 GLY A CA 1
ATOM 782 C C . GLY A 1 105 ? 7.424 7.560 -2.636 1.00 96.19 105 GLY A C 1
ATOM 783 O O . GLY A 1 105 ? 6.752 8.237 -1.863 1.00 96.19 105 GLY A O 1
ATOM 784 N N . ALA A 1 106 ? 8.417 8.086 -3.360 1.00 96.31 106 ALA A N 1
ATOM 785 C CA . ALA A 1 106 ? 8.778 9.501 -3.292 1.00 96.31 106 ALA A CA 1
ATOM 786 C C . ALA A 1 106 ? 7.625 10.427 -3.721 1.00 96.31 106 ALA A C 1
ATOM 788 O O . ALA A 1 106 ? 7.405 11.449 -3.077 1.00 96.31 106 ALA A O 1
ATOM 789 N N . ARG A 1 107 ? 6.834 10.049 -4.738 1.00 97.50 107 ARG A N 1
ATOM 790 C CA . ARG A 1 107 ? 5.640 10.820 -5.145 1.00 97.50 107 ARG A CA 1
ATOM 791 C C . ARG A 1 107 ? 4.579 10.878 -4.050 1.00 97.50 107 ARG A C 1
ATOM 793 O O . ARG A 1 107 ? 3.918 11.899 -3.914 1.00 97.50 107 ARG A O 1
ATOM 800 N N . LEU A 1 108 ? 4.421 9.815 -3.259 1.00 95.12 108 LEU A N 1
ATOM 801 C CA . LEU A 1 108 ? 3.460 9.804 -2.153 1.00 95.12 108 LEU A CA 1
ATOM 802 C C . LEU A 1 108 ? 3.842 10.797 -1.039 1.00 95.12 108 LEU A C 1
ATOM 804 O O . LEU A 1 108 ? 2.966 11.354 -0.382 1.00 95.12 108 LEU A O 1
ATOM 808 N N . LEU A 1 109 ? 5.139 11.052 -0.843 1.00 96.00 109 LEU A N 1
ATOM 809 C CA . LEU A 1 109 ? 5.636 11.996 0.164 1.00 96.00 109 LEU A CA 1
ATOM 810 C C . LEU A 1 109 ? 5.327 13.463 -0.171 1.00 96.00 109 LEU A C 1
ATOM 812 O O . LEU A 1 109 ? 5.260 14.289 0.736 1.00 96.00 109 LEU A O 1
ATOM 816 N N . GLU A 1 110 ? 5.122 13.799 -1.447 1.00 95.69 110 GLU A N 1
ATOM 817 C CA . GLU A 1 110 ? 4.892 15.184 -1.900 1.00 95.69 110 GLU A CA 1
ATOM 818 C C . GLU A 1 110 ? 3.613 15.807 -1.328 1.00 95.69 110 GLU A C 1
ATOM 820 O O . GLU A 1 110 ? 3.506 17.022 -1.198 1.00 95.69 110 GLU A O 1
ATOM 825 N N . ASP A 1 111 ? 2.660 14.962 -0.951 1.00 87.56 111 ASP A N 1
ATOM 826 C CA . ASP A 1 111 ? 1.387 15.322 -0.332 1.00 87.56 111 ASP A CA 1
ATOM 827 C C . ASP A 1 111 ? 1.546 15.776 1.137 1.00 87.56 111 ASP A C 1
ATOM 829 O O . ASP A 1 111 ? 0.624 16.299 1.753 1.00 87.56 111 ASP A O 1
ATOM 833 N N . GLY A 1 112 ? 2.715 15.567 1.756 1.00 92.88 112 GLY A N 1
ATOM 834 C CA . GLY A 1 112 ? 2.997 15.983 3.138 1.00 92.88 112 GLY A CA 1
ATOM 835 C C . GLY A 1 112 ? 2.232 15.208 4.222 1.00 92.88 112 GLY A C 1
ATOM 836 O O . GLY A 1 112 ? 2.554 15.310 5.404 1.00 92.88 112 GLY A O 1
ATOM 837 N N . ARG A 1 113 ? 1.260 14.374 3.836 1.00 96.19 113 ARG A N 1
ATOM 838 C CA . ARG A 1 113 ? 0.524 13.456 4.722 1.00 96.19 113 ARG A CA 1
ATOM 839 C C . ARG A 1 113 ? 1.320 12.209 5.106 1.00 96.19 113 ARG A C 1
ATOM 841 O O . ARG A 1 113 ? 0.867 11.433 5.947 1.00 96.19 113 ARG A O 1
ATOM 848 N N . TRP A 1 114 ? 2.497 12.025 4.513 1.00 97.06 114 TRP A N 1
ATOM 849 C CA . TRP A 1 114 ? 3.338 10.844 4.664 1.00 97.06 114 TRP A CA 1
ATOM 850 C C . TRP A 1 114 ? 4.758 11.230 5.065 1.00 97.06 114 TRP A C 1
ATOM 852 O O . TRP A 1 114 ? 5.320 12.192 4.548 1.00 97.06 114 TRP A O 1
ATOM 862 N N . LEU A 1 115 ? 5.346 10.445 5.964 1.00 96.44 115 LEU A N 1
ATO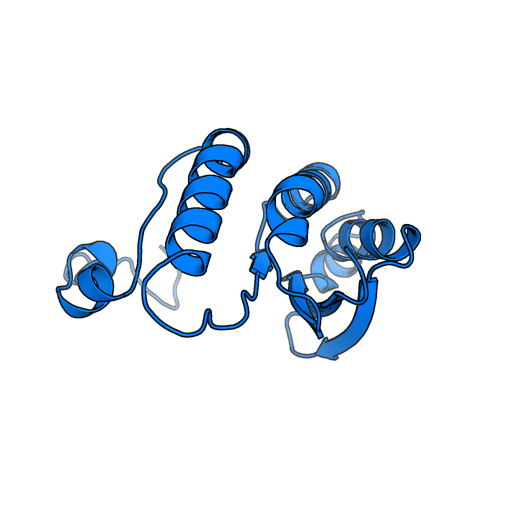M 863 C CA . LEU A 1 115 ? 6.736 10.574 6.390 1.00 96.44 115 LEU A CA 1
ATOM 864 C C . LEU A 1 115 ? 7.501 9.304 6.042 1.00 96.44 115 LEU A C 1
ATOM 866 O O . LEU A 1 115 ? 7.092 8.218 6.444 1.00 96.44 115 LEU A O 1
ATOM 870 N N . LEU A 1 116 ? 8.639 9.435 5.365 1.00 95.81 116 LEU A N 1
ATOM 871 C CA . LEU A 1 116 ? 9.598 8.339 5.270 1.00 95.81 116 LEU A CA 1
ATOM 872 C C . LEU A 1 116 ? 10.291 8.186 6.625 1.00 95.81 116 LEU A C 1
ATOM 874 O O . LEU A 1 116 ? 11.075 9.046 7.020 1.00 95.81 116 LEU A O 1
ATOM 878 N N . GLU A 1 117 ? 9.978 7.110 7.339 1.00 90.94 117 GLU A N 1
ATOM 879 C CA . GLU A 1 117 ? 10.526 6.862 8.675 1.00 90.94 117 GLU A CA 1
ATOM 880 C C . GLU A 1 117 ? 11.783 5.994 8.625 1.00 90.94 117 GLU A C 1
ATOM 882 O O . GLU A 1 117 ? 12.731 6.220 9.375 1.00 90.94 117 GLU A O 1
ATOM 887 N N . ALA A 1 118 ? 11.814 5.023 7.713 1.00 86.62 118 ALA A N 1
ATOM 888 C CA . ALA A 1 118 ? 12.971 4.164 7.536 1.00 86.62 118 ALA A CA 1
ATOM 889 C C . ALA A 1 118 ? 13.108 3.656 6.099 1.00 86.62 118 ALA A C 1
ATOM 891 O O . ALA A 1 118 ? 12.127 3.370 5.409 1.00 86.62 118 ALA A O 1
ATOM 892 N N . GLU A 1 119 ? 14.365 3.455 5.711 1.00 81.56 119 GLU A N 1
ATOM 893 C CA . GLU A 1 119 ? 14.770 2.558 4.636 1.00 81.56 119 GLU A CA 1
ATOM 894 C C . GLU A 1 119 ? 15.483 1.376 5.293 1.00 81.56 119 GLU A C 1
ATOM 896 O O . GLU A 1 119 ? 16.573 1.535 5.845 1.00 81.56 119 GLU A O 1
ATOM 901 N N . ALA A 1 120 ? 14.870 0.194 5.284 1.00 72.69 120 ALA A N 1
ATOM 902 C CA . ALA A 1 120 ? 15.423 -0.964 5.983 1.00 72.69 120 ALA A CA 1
ATOM 903 C C . ALA A 1 120 ? 15.384 -2.230 5.122 1.00 72.69 120 ALA A C 1
ATOM 905 O O . ALA A 1 120 ? 14.564 -2.363 4.213 1.00 72.69 120 ALA A O 1
ATOM 906 N N . GLY A 1 121 ? 16.289 -3.159 5.440 1.00 60.09 121 GLY A N 1
ATOM 907 C CA . GLY A 1 121 ? 16.356 -4.487 4.832 1.00 60.09 121 GLY A CA 1
ATOM 908 C C . GLY A 1 121 ? 17.116 -4.575 3.504 1.00 60.09 121 GLY A C 1
ATOM 909 O O . GLY A 1 121 ? 17.494 -3.581 2.879 1.00 60.09 121 GLY A O 1
ATOM 910 N N . ALA A 1 122 ? 17.357 -5.822 3.093 1.00 54.53 122 ALA A N 1
ATOM 911 C CA . ALA A 1 122 ? 17.765 -6.209 1.749 1.00 54.53 122 ALA A CA 1
ATOM 912 C C . ALA A 1 122 ? 16.799 -7.317 1.271 1.00 54.53 122 ALA A C 1
ATOM 914 O 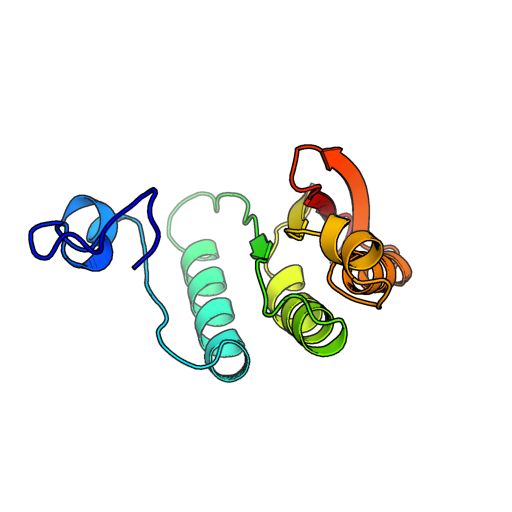O . ALA A 1 122 ? 16.817 -8.393 1.872 1.00 54.53 122 ALA A O 1
ATOM 915 N N . PRO A 1 123 ? 15.977 -7.093 0.224 1.00 62.94 123 PRO A N 1
ATOM 916 C CA . PRO A 1 123 ? 15.863 -5.864 -0.568 1.00 62.94 123 PRO A CA 1
ATOM 917 C C . PRO A 1 123 ? 15.345 -4.670 0.252 1.00 62.94 123 PRO A C 1
ATOM 919 O O . PRO A 1 123 ? 14.715 -4.830 1.290 1.00 62.94 123 PRO A O 1
ATOM 922 N N . ARG A 1 124 ? 15.706 -3.457 -0.182 1.00 84.62 124 ARG A N 1
ATOM 923 C CA . ARG A 1 124 ? 15.406 -2.216 0.543 1.00 84.62 124 ARG A CA 1
ATOM 924 C C . ARG A 1 124 ? 13.912 -1.916 0.446 1.00 84.62 124 ARG A C 1
ATOM 926 O O . ARG A 1 124 ? 13.403 -1.804 -0.668 1.00 84.62 124 ARG A O 1
ATOM 933 N N . HIS A 1 125 ? 13.244 -1.756 1.581 1.00 93.69 125 HIS A N 1
ATOM 934 C CA . HIS A 1 125 ? 11.840 -1.353 1.666 1.00 93.69 125 HIS A CA 1
ATOM 935 C C . HIS A 1 125 ? 11.718 0.081 2.187 1.00 93.69 125 HIS A C 1
ATOM 937 O O . HIS A 1 125 ? 12.574 0.531 2.954 1.00 93.69 125 HIS A O 1
ATOM 943 N N . LEU A 1 126 ? 10.656 0.784 1.787 1.00 95.31 126 LEU A N 1
ATOM 944 C CA . LEU A 1 126 ? 10.301 2.094 2.340 1.00 95.31 126 LEU A CA 1
ATOM 945 C C . LEU A 1 126 ? 9.208 1.929 3.387 1.00 95.31 126 LEU A C 1
ATOM 947 O O . LEU A 1 126 ? 8.168 1.342 3.094 1.00 95.31 126 LEU A O 1
ATOM 951 N N . TYR A 1 127 ? 9.416 2.495 4.571 1.00 96.44 127 TYR A N 1
ATOM 952 C CA . TYR A 1 127 ? 8.414 2.554 5.632 1.00 96.44 127 TYR A CA 1
ATOM 953 C C . TYR A 1 127 ? 7.846 3.971 5.688 1.00 96.44 127 TYR A C 1
ATOM 955 O O . TYR A 1 127 ? 8.497 4.888 6.191 1.00 96.44 127 TYR A O 1
ATOM 963 N N . LEU A 1 128 ? 6.645 4.154 5.135 1.00 96.81 128 LEU A N 1
ATOM 964 C CA . LEU A 1 128 ? 5.979 5.450 5.014 1.00 96.81 128 LEU A CA 1
ATOM 965 C C . LEU A 1 128 ? 4.889 5.563 6.084 1.00 96.81 128 LEU A C 1
ATOM 967 O O . LEU A 1 128 ? 3.864 4.887 5.992 1.00 96.81 128 LEU A O 1
ATOM 971 N N . ARG A 1 129 ? 5.097 6.391 7.110 1.00 97.31 129 ARG A N 1
ATOM 972 C CA . ARG A 1 129 ? 4.125 6.597 8.191 1.00 97.31 129 ARG A CA 1
ATOM 973 C C . ARG A 1 129 ? 3.066 7.614 7.782 1.00 97.31 129 ARG A C 1
ATOM 975 O O . ARG A 1 129 ? 3.407 8.701 7.313 1.00 97.31 129 ARG A O 1
ATOM 982 N N . ARG A 1 130 ? 1.789 7.295 8.007 1.00 97.12 130 ARG A N 1
ATOM 983 C CA . ARG A 1 130 ? 0.675 8.223 7.778 1.00 97.12 130 ARG A CA 1
ATOM 984 C C . ARG A 1 130 ? 0.589 9.238 8.913 1.00 97.12 130 ARG A C 1
ATOM 986 O O . ARG A 1 130 ? 0.475 8.861 10.080 1.00 97.12 130 ARG A O 1
ATOM 993 N N . LEU A 1 131 ? 0.615 10.521 8.573 1.00 95.88 131 LEU A N 1
ATOM 994 C CA . LEU A 1 131 ? 0.553 11.632 9.524 1.00 95.88 131 LEU A CA 1
ATOM 995 C C . LEU A 1 131 ? -0.831 12.284 9.603 1.00 95.88 131 LEU A C 1
ATOM 997 O O . LEU A 1 131 ? -1.194 12.787 10.663 1.00 95.88 131 LEU A O 1
ATOM 1001 N N . ALA A 1 132 ? -1.584 12.286 8.502 1.00 91.25 132 ALA A N 1
ATOM 1002 C CA . ALA A 1 132 ? -2.864 12.984 8.382 1.00 91.25 132 ALA A CA 1
ATOM 1003 C C . ALA A 1 132 ? -3.837 12.255 7.435 1.00 91.25 132 ALA A C 1
ATOM 1005 O O . ALA A 1 132 ? -3.448 11.311 6.735 1.00 91.25 132 ALA A O 1
ATOM 1006 N N . GLU A 1 133 ? -5.112 12.662 7.473 1.00 82.06 133 GLU A N 1
ATOM 1007 C CA . GLU A 1 133 ? -6.182 12.096 6.637 1.00 82.06 133 GLU A CA 1
ATOM 1008 C C . GLU A 1 133 ? -6.017 12.415 5.157 1.00 82.06 133 GLU A C 1
ATOM 1010 O O . GLU A 1 133 ? -5.735 13.570 4.776 1.00 82.06 133 GLU A O 1
#

Radius of gyration: 16.56 Å; chains: 1; bounding box: 37×48×34 Å

Organism: Alexandrium catenella (NCBI:txid2925)

Foldseek 3Di:
DDPVDDPPPPDDDLCNDPVCVVPHDDDDDDLLVCLVVVLVVLVVQCVDPDHRDFDEAEDDFPQAQVGLLSNCVRCVVSGDAQYWYKQPQLCVCVVVVHDGSVNSVVVVCVVVQWDFPDQDDVVTITTIHGHDD